Protein AF-A0A9P8JIS4-F1 (afdb_monomer_lite)

Organism: Aureobasidium melanogenum (NCBI:txid46634)

Sequence (87 aa):
MKQKDLKEERVALLNAWKSFETTHGSAADLEKVEKQMPRRVKKRRKLAENEFEEYMDYVFPADDESAAKMSKLLQMAQAWKKEQANA

Foldseek 3Di:
DVVVLPQVVVQVVLVVLLVVCVVPNDPVSNVVSVLFHWDKDWDWDDDDPP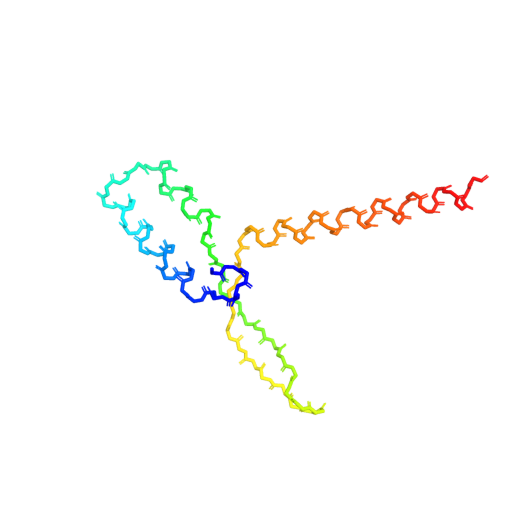DIDIDIDTDTPVNVVVVVVVVVVVVVVVVVVVVVVVD

Radius of gyration: 19.35 Å; chains: 1; bounding box: 60×28×44 Å

pLDDT: mean 91.05, std 7.85, range [55.16, 97.56]

Secondary structure (DSSP, 8-state):
-GGGT-HHHHHHHHHHHHHHHHHHS-HHHHHHHHTTPPEEEEEEEEEETTEEEEEEEEE-HHHHHHHHHHHHHHHHHHHHHHHHH--

Structure (mmCIF, N/CA/C/O backbone):
data_AF-A0A9P8JIS4-F1
#
_entry.id   AF-A0A9P8JIS4-F1
#
loop_
_atom_site.group_PDB
_atom_site.id
_atom_site.type_symbol
_atom_site.label_atom_id
_atom_site.label_alt_id
_atom_site.label_comp_id
_atom_site.label_asym_id
_atom_site.label_entity_id
_atom_site.label_seq_id
_atom_site.pdbx_PDB_ins_code
_atom_site.Cartn_x
_atom_site.Cartn_y
_atom_site.Cartn_z
_atom_site.occupancy
_atom_site.B_iso_or_equiv
_atom_site.auth_seq_id
_atom_site.auth_comp_id
_atom_site.auth_asym_id
_atom_site.auth_atom_id
_atom_site.pdbx_PDB_model_num
ATOM 1 N N . MET A 1 1 ? 0.253 -14.388 -2.910 1.00 63.19 1 MET A N 1
ATOM 2 C CA . MET A 1 1 ? -0.192 -13.216 -3.693 1.00 63.19 1 MET A CA 1
ATOM 3 C C . MET A 1 1 ? 0.977 -12.292 -4.020 1.00 63.19 1 MET A C 1
ATOM 5 O O . MET A 1 1 ? 1.447 -12.356 -5.143 1.00 63.19 1 MET A O 1
ATOM 9 N N . LYS A 1 2 ? 1.536 -11.538 -3.054 1.00 72.44 2 LYS A N 1
ATOM 10 C CA . LYS A 1 2 ? 2.628 -10.566 -3.301 1.00 72.44 2 LYS A CA 1
ATOM 11 C C . LYS A 1 2 ? 3.877 -11.165 -3.970 1.00 72.44 2 LYS A C 1
ATOM 13 O O . LYS A 1 2 ? 4.349 -10.628 -4.957 1.00 72.44 2 LYS A O 1
ATOM 18 N N . GLN A 1 3 ? 4.375 -12.303 -3.486 1.00 74.62 3 GLN A N 1
ATOM 19 C CA . GLN A 1 3 ? 5.571 -12.957 -4.048 1.00 74.62 3 GLN A CA 1
ATOM 20 C C . GLN A 1 3 ? 5.356 -13.544 -5.458 1.00 74.62 3 GLN A C 1
ATOM 22 O O . GLN A 1 3 ? 6.321 -13.854 -6.143 1.00 74.62 3 GLN A O 1
ATOM 27 N N 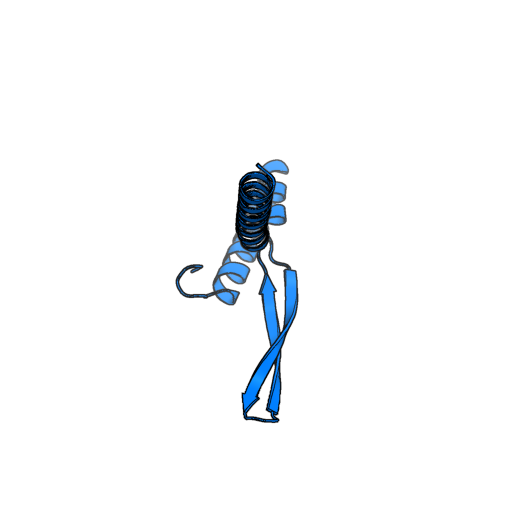. LYS A 1 4 ? 4.094 -13.697 -5.881 1.00 79.81 4 LYS A N 1
ATOM 28 C CA . LYS A 1 4 ? 3.698 -14.172 -7.216 1.00 79.81 4 LYS A CA 1
ATOM 29 C C . LYS A 1 4 ? 3.204 -13.028 -8.123 1.00 79.81 4 LYS A C 1
ATOM 31 O O . LYS A 1 4 ? 2.643 -13.306 -9.168 1.00 79.81 4 LYS A O 1
ATOM 36 N N . ASP A 1 5 ? 3.351 -11.776 -7.680 1.00 81.25 5 ASP A N 1
ATOM 37 C CA . ASP A 1 5 ? 2.878 -10.551 -8.350 1.00 81.25 5 ASP A CA 1
ATOM 38 C C . ASP A 1 5 ? 1.383 -10.544 -8.746 1.00 81.25 5 ASP A C 1
ATOM 40 O O . ASP A 1 5 ? 0.956 -9.880 -9.685 1.00 81.25 5 ASP A O 1
ATOM 44 N N . LEU A 1 6 ? 0.561 -11.266 -7.977 1.00 90.62 6 LEU A N 1
ATOM 45 C CA . LEU A 1 6 ? -0.892 -11.383 -8.163 1.00 90.62 6 LEU A CA 1
ATOM 46 C C . LEU A 1 6 ? -1.607 -10.167 -7.558 1.00 90.62 6 LEU A C 1
ATOM 48 O O . LEU A 1 6 ? -2.129 -10.211 -6.434 1.00 90.62 6 LEU A O 1
ATOM 52 N N . LYS A 1 7 ? -1.490 -9.024 -8.239 1.00 91.44 7 LYS A N 1
ATOM 53 C CA . LYS A 1 7 ? -1.956 -7.728 -7.727 1.00 91.44 7 LYS A CA 1
ATOM 54 C C . LYS A 1 7 ? -3.466 -7.563 -7.815 1.00 91.44 7 LYS A C 1
ATOM 56 O O . LYS A 1 7 ? -4.050 -7.019 -6.881 1.00 91.44 7 LYS A O 1
ATOM 61 N N . GLU A 1 8 ? -4.092 -8.035 -8.887 1.00 92.38 8 GLU A N 1
ATOM 62 C CA . GLU A 1 8 ? -5.542 -7.926 -9.080 1.00 92.38 8 GLU A CA 1
ATOM 63 C C . GLU A 1 8 ? -6.301 -8.740 -8.031 1.00 92.38 8 GLU A C 1
ATOM 65 O O . GLU A 1 8 ? -7.234 -8.246 -7.402 1.00 92.38 8 GLU A O 1
ATOM 70 N N . GLU A 1 9 ? -5.833 -9.948 -7.735 1.00 93.62 9 GLU A N 1
ATOM 71 C CA . GLU A 1 9 ? -6.419 -10.824 -6.727 1.00 93.62 9 GLU A CA 1
ATOM 72 C C . GLU A 1 9 ? -6.227 -10.258 -5.319 1.00 93.62 9 GLU A C 1
ATOM 74 O O . GLU A 1 9 ? -7.107 -10.370 -4.464 1.00 93.62 9 GLU A O 1
ATOM 79 N N . ARG A 1 10 ? -5.090 -9.596 -5.066 1.00 94.50 10 ARG A N 1
ATOM 80 C CA . ARG A 1 10 ? -4.869 -8.874 -3.808 1.00 94.50 10 ARG A CA 1
ATOM 81 C C . ARG A 1 10 ? -5.826 -7.687 -3.670 1.00 94.50 10 ARG A C 1
ATOM 83 O O . ARG A 1 10 ? -6.337 -7.467 -2.575 1.00 94.50 10 ARG A O 1
ATOM 90 N N . VAL A 1 11 ? -6.083 -6.942 -4.749 1.00 95.44 11 VAL A N 1
ATOM 91 C CA . VAL A 1 11 ? -7.080 -5.855 -4.765 1.00 95.44 11 VAL A CA 1
ATOM 92 C C . VAL A 1 11 ? -8.478 -6.416 -4.501 1.00 95.44 11 VAL A C 1
ATOM 94 O O . VAL A 1 11 ? -9.199 -5.878 -3.665 1.00 95.44 11 VAL A O 1
ATOM 97 N N . ALA A 1 12 ? -8.850 -7.515 -5.163 1.00 95.75 12 ALA A N 1
ATOM 98 C CA . ALA A 1 12 ? -10.140 -8.172 -4.969 1.00 95.75 12 ALA A CA 1
ATOM 99 C C . ALA A 1 12 ? -10.344 -8.609 -3.509 1.00 95.75 12 ALA A C 1
ATOM 101 O O . ALA A 1 12 ? -11.399 -8.351 -2.933 1.00 95.75 12 ALA A O 1
ATOM 102 N N . LEU A 1 13 ? -9.313 -9.186 -2.883 1.00 95.94 13 LEU A N 1
ATOM 103 C CA . LEU A 1 13 ? -9.360 -9.585 -1.478 1.00 95.94 13 LEU A CA 1
ATOM 104 C C . LEU A 1 13 ? -9.517 -8.386 -0.533 1.00 95.94 13 LEU A C 1
ATOM 106 O O . LEU A 1 13 ? -10.333 -8.440 0.382 1.00 95.94 13 LEU A O 1
ATOM 110 N N . LEU A 1 14 ? -8.769 -7.299 -0.755 1.00 96.56 14 LEU A N 1
ATOM 111 C CA . LEU A 1 14 ? -8.891 -6.084 0.061 1.00 96.56 14 LEU A CA 1
ATOM 112 C C . LEU A 1 14 ? -10.269 -5.432 -0.085 1.00 96.56 14 LEU A C 1
ATOM 114 O O . LEU A 1 14 ? -10.821 -4.963 0.905 1.00 96.56 14 LEU A O 1
ATOM 118 N N . ASN A 1 15 ? -10.854 -5.448 -1.285 1.00 97.19 15 ASN A N 1
ATOM 119 C CA . ASN A 1 15 ? -12.221 -4.975 -1.496 1.00 97.19 15 ASN A CA 1
ATOM 120 C C . ASN A 1 15 ? -13.240 -5.838 -0.746 1.00 97.19 15 ASN A C 1
ATOM 122 O O . ASN A 1 15 ? -14.095 -5.293 -0.054 1.00 97.19 15 ASN A O 1
ATOM 126 N N . ALA A 1 16 ? -13.126 -7.167 -0.831 1.00 97.38 16 ALA A N 1
ATOM 127 C CA . ALA A 1 16 ? -14.002 -8.075 -0.095 1.00 97.38 16 ALA A CA 1
ATOM 128 C C . ALA A 1 16 ? -13.880 -7.872 1.425 1.00 97.38 16 ALA A C 1
ATOM 130 O O . ALA A 1 16 ? -14.891 -7.801 2.123 1.00 97.38 16 ALA A O 1
ATOM 131 N N . TRP A 1 17 ? -12.654 -7.704 1.931 1.00 97.56 17 TRP A N 1
ATOM 132 C CA . TRP A 1 17 ? -12.415 -7.413 3.342 1.00 97.56 17 TRP A CA 1
ATOM 133 C C . TRP A 1 17 ? -13.002 -6.056 3.745 1.00 97.56 17 TRP A C 1
ATOM 135 O O . TRP A 1 17 ? -13.713 -5.971 4.742 1.00 97.56 17 TRP A O 1
ATOM 145 N N . LYS A 1 18 ? -12.811 -5.008 2.936 1.00 96.88 18 LYS A N 1
ATOM 146 C CA . LYS A 1 18 ? -13.419 -3.695 3.184 1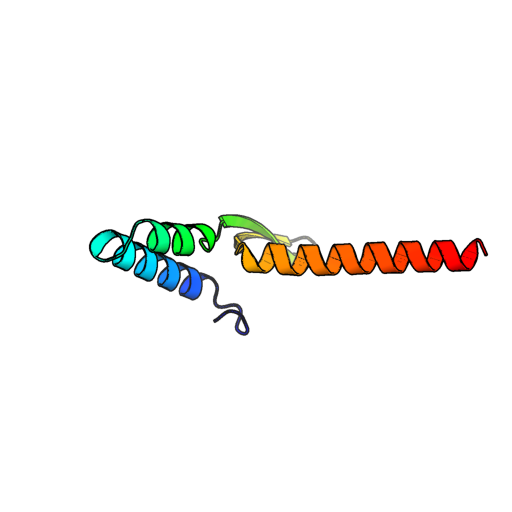.00 96.88 18 LYS A CA 1
ATOM 147 C C . LYS A 1 18 ? -14.942 -3.790 3.272 1.00 96.88 18 LYS A C 1
ATOM 149 O O . LYS A 1 18 ? -15.532 -3.211 4.182 1.00 96.88 18 LYS A O 1
ATOM 154 N N . SER A 1 19 ? -15.581 -4.511 2.351 1.00 97.44 19 SER A N 1
ATOM 155 C CA . SER A 1 19 ? -17.030 -4.732 2.382 1.00 97.44 19 SER A CA 1
ATOM 156 C C . SER A 1 19 ? -17.467 -5.452 3.656 1.00 97.44 19 SER A C 1
ATOM 158 O O . SER A 1 19 ? -18.432 -5.026 4.282 1.00 97.44 19 SER A O 1
ATOM 160 N N . PHE A 1 20 ? -16.729 -6.480 4.080 1.00 97.56 20 PHE A N 1
ATOM 161 C CA . PHE A 1 20 ? -17.000 -7.189 5.329 1.00 97.56 20 PHE A CA 1
ATOM 162 C C . PHE A 1 20 ? -16.919 -6.260 6.552 1.00 97.56 20 PHE A C 1
ATOM 164 O O . PHE A 1 20 ? -17.868 -6.198 7.333 1.00 97.56 20 PHE A O 1
ATOM 171 N N . GLU A 1 21 ? -15.841 -5.478 6.680 1.00 97.44 21 GLU A N 1
ATOM 172 C CA . GLU A 1 21 ? -15.671 -4.529 7.792 1.00 97.44 21 GLU A CA 1
ATOM 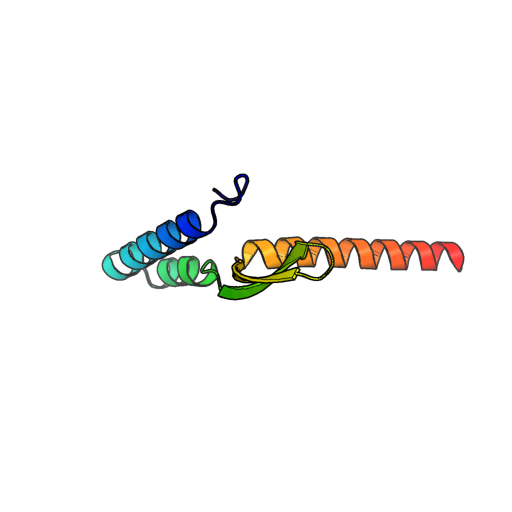173 C C . GLU A 1 21 ? -16.703 -3.396 7.754 1.00 97.44 21 GLU A C 1
ATOM 175 O O . GLU A 1 21 ? -17.131 -2.907 8.792 1.00 97.44 21 GLU A O 1
ATOM 180 N N . THR A 1 22 ? -17.165 -2.998 6.567 1.00 96.06 22 THR A N 1
ATOM 181 C CA . THR A 1 22 ? -18.224 -1.985 6.436 1.00 96.06 22 THR A CA 1
ATOM 182 C C . THR A 1 22 ? -19.557 -2.489 6.999 1.00 96.06 22 THR A C 1
ATOM 184 O O . THR A 1 22 ? -20.333 -1.702 7.536 1.00 96.06 22 THR A O 1
ATOM 187 N N . THR A 1 23 ? -19.848 -3.788 6.875 1.00 96.56 23 THR A N 1
ATOM 188 C CA . THR A 1 23 ? -21.109 -4.379 7.352 1.00 96.56 23 THR A CA 1
ATOM 189 C C . THR A 1 23 ? -21.034 -4.850 8.805 1.00 96.56 23 THR A C 1
ATOM 191 O O . THR A 1 23 ? -22.029 -4.760 9.521 1.00 96.56 23 THR A O 1
ATOM 194 N N . HIS A 1 24 ? -19.882 -5.360 9.245 1.00 95.94 24 HIS A N 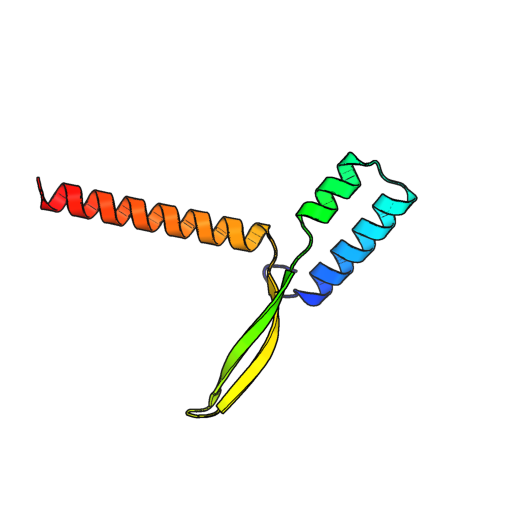1
ATOM 195 C CA . HIS A 1 24 ? -19.752 -6.061 10.528 1.00 95.94 24 HIS A CA 1
ATOM 196 C C . HIS A 1 24 ? -18.647 -5.521 11.444 1.00 95.94 24 HIS A C 1
ATOM 198 O O . HIS A 1 24 ? -18.582 -5.914 12.608 1.00 95.94 24 HIS A O 1
ATOM 204 N N . GLY A 1 25 ? -17.769 -4.670 10.924 1.00 94.19 25 GLY A N 1
ATOM 205 C CA . GLY A 1 25 ? -16.546 -4.236 11.586 1.00 94.19 25 GLY A CA 1
ATOM 206 C C . GLY A 1 25 ? -16.692 -2.980 12.434 1.00 94.19 25 GLY A C 1
ATOM 207 O O . GLY A 1 25 ? -17.745 -2.344 12.514 1.00 94.19 25 GLY A O 1
ATOM 208 N N . SER A 1 26 ? -15.581 -2.604 13.066 1.00 96.12 26 SER A N 1
ATOM 209 C CA . SER A 1 26 ? -15.448 -1.330 13.769 1.00 96.12 26 SER A CA 1
ATOM 210 C C . SER A 1 26 ? -14.870 -0.248 12.851 1.00 96.12 26 SER A C 1
ATOM 212 O O . SER A 1 26 ? -14.183 -0.539 11.870 1.00 96.12 26 SER A O 1
ATOM 214 N N . ALA A 1 27 ? -15.069 1.025 13.204 1.00 95.69 27 ALA A N 1
ATOM 215 C CA . ALA A 1 27 ? -14.460 2.138 12.470 1.00 95.69 27 ALA A CA 1
ATOM 216 C C . ALA A 1 27 ? -12.922 2.034 12.412 1.00 95.69 27 ALA A C 1
ATOM 218 O O . ALA A 1 27 ? -12.316 2.362 11.394 1.00 95.69 27 ALA A O 1
ATOM 219 N N . ALA A 1 28 ? -12.296 1.528 13.480 1.00 97.00 28 ALA A N 1
ATOM 220 C CA . ALA A 1 28 ? -10.851 1.336 13.535 1.00 97.00 28 ALA A CA 1
ATOM 221 C C . ALA A 1 28 ? -10.376 0.224 12.587 1.00 97.00 28 ALA A C 1
ATOM 223 O O . ALA A 1 28 ? -9.302 0.336 11.995 1.00 97.00 28 ALA A O 1
ATOM 224 N N . ASP A 1 29 ? -11.152 -0.848 12.431 1.00 95.12 29 ASP A N 1
ATOM 225 C CA . ASP A 1 29 ? -10.804 -1.946 11.525 1.00 95.12 29 ASP A CA 1
ATOM 226 C C . ASP A 1 29 ? -11.013 -1.549 10.065 1.00 95.12 29 ASP A C 1
ATOM 228 O O . ASP A 1 29 ? -10.134 -1.791 9.234 1.00 95.12 29 ASP A O 1
ATOM 232 N N . LEU A 1 30 ? -12.087 -0.812 9.771 1.00 96.25 30 LEU A N 1
ATOM 233 C CA . LEU A 1 30 ? -12.299 -0.221 8.454 1.00 96.25 30 LEU A CA 1
ATOM 234 C C . LEU A 1 30 ? -11.138 0.707 8.062 1.00 96.25 30 LEU A C 1
ATOM 236 O O . LEU A 1 30 ? -10.588 0.573 6.968 1.00 96.25 30 LEU A O 1
ATOM 240 N N . GLU A 1 31 ? -10.692 1.581 8.970 1.00 96.81 31 GLU A N 1
ATOM 241 C CA . GLU A 1 31 ? -9.559 2.483 8.727 1.00 96.81 31 GLU A CA 1
ATOM 242 C C . GLU A 1 31 ? -8.255 1.713 8.436 1.00 96.81 31 GLU A C 1
ATOM 244 O O . GLU A 1 31 ? -7.483 2.092 7.548 1.00 96.81 31 GLU A O 1
ATOM 249 N N . LYS A 1 32 ? -8.000 0.598 9.137 1.00 95.75 32 LYS A N 1
ATOM 250 C CA . LYS A 1 32 ? -6.831 -0.261 8.868 1.00 95.75 32 LYS A CA 1
ATOM 251 C C . LYS A 1 32 ? -6.871 -0.863 7.466 1.00 95.75 32 LYS A C 1
ATOM 253 O O . LYS A 1 32 ? -5.818 -0.976 6.836 1.00 95.75 32 LYS A O 1
ATOM 258 N N . VAL A 1 33 ? -8.042 -1.287 6.989 1.00 95.62 33 VAL A N 1
ATOM 259 C CA . VAL A 1 33 ? -8.185 -1.852 5.638 1.00 95.62 33 VAL A CA 1
ATOM 260 C C . VAL A 1 33 ? -8.038 -0.755 4.587 1.00 95.62 33 VAL A C 1
ATOM 262 O O . VAL A 1 33 ? -7.317 -0.938 3.607 1.00 95.62 33 VAL A O 1
ATOM 265 N N . GLU A 1 34 ? -8.629 0.419 4.812 1.00 95.12 34 GLU A N 1
ATOM 266 C CA . GLU A 1 34 ? -8.503 1.558 3.900 1.00 95.12 34 GLU A CA 1
ATOM 267 C C . GLU A 1 34 ? -7.053 2.017 3.724 1.00 95.12 34 GLU A C 1
ATOM 269 O O . GLU A 1 34 ? -6.617 2.235 2.594 1.00 95.12 34 GLU A O 1
ATOM 274 N N . LYS A 1 35 ? -6.264 2.059 4.805 1.00 95.94 35 LYS A N 1
ATOM 275 C CA . LYS A 1 35 ? -4.823 2.370 4.746 1.00 95.94 35 LYS A CA 1
ATOM 276 C C . LYS A 1 35 ? -4.001 1.366 3.934 1.00 95.94 35 LYS A C 1
ATOM 278 O O . LYS A 1 35 ? -2.882 1.680 3.539 1.00 95.94 35 LYS A O 1
ATOM 283 N N . GLN A 1 36 ? -4.522 0.167 3.684 1.00 95.12 36 GLN A N 1
ATOM 284 C CA . GLN A 1 36 ? -3.856 -0.859 2.876 1.00 95.12 36 GLN A CA 1
ATOM 285 C C . GLN A 1 36 ? -4.272 -0.830 1.402 1.00 95.12 36 GLN A C 1
ATOM 287 O O . GLN A 1 36 ? -3.633 -1.501 0.581 1.00 95.12 36 GLN A O 1
ATOM 292 N N . MET A 1 37 ? -5.320 -0.078 1.055 1.00 95.50 37 MET A N 1
ATOM 293 C CA . MET A 1 37 ? -5.859 -0.049 -0.300 1.00 95.50 37 MET A CA 1
ATOM 294 C C . MET A 1 37 ? -4.820 0.470 -1.302 1.00 95.50 37 MET A C 1
ATOM 296 O O . MET A 1 37 ? -4.152 1.476 -1.052 1.00 95.50 37 MET A O 1
ATOM 300 N N . PRO A 1 38 ? -4.662 -0.200 -2.455 1.00 96.31 38 PRO A N 1
ATOM 301 C CA . PRO A 1 38 ? -3.727 0.239 -3.472 1.00 96.31 38 PRO A CA 1
ATOM 302 C C . PRO A 1 38 ? -4.263 1.434 -4.255 1.00 96.31 38 PRO A C 1
ATOM 304 O O . PRO A 1 38 ? -5.468 1.611 -4.435 1.00 96.31 38 PRO A O 1
ATOM 307 N N . ARG A 1 39 ? -3.337 2.193 -4.838 1.00 94.62 39 ARG A N 1
ATOM 308 C CA . ARG A 1 39 ? -3.636 3.187 -5.872 1.00 94.62 39 ARG A CA 1
ATOM 309 C C . ARG A 1 39 ? -3.465 2.576 -7.258 1.00 94.62 39 ARG A C 1
ATOM 311 O O . ARG A 1 39 ? -2.492 1.861 -7.508 1.00 94.62 39 ARG A O 1
ATOM 318 N N . ARG A 1 40 ? -4.394 2.882 -8.166 1.00 94.81 40 ARG A N 1
ATOM 319 C CA . ARG A 1 40 ? -4.283 2.515 -9.583 1.00 94.81 40 ARG A CA 1
ATOM 320 C C . ARG A 1 40 ? -3.416 3.543 -10.302 1.00 94.81 40 ARG A C 1
ATOM 322 O O . ARG A 1 40 ? -3.666 4.741 -10.195 1.00 94.81 40 ARG A O 1
ATOM 329 N N . VAL A 1 41 ? -2.410 3.080 -11.030 1.00 93.88 41 VAL A N 1
ATOM 330 C CA . VAL A 1 41 ? -1.456 3.924 -11.759 1.00 93.88 41 VAL A CA 1
ATOM 331 C C . VAL A 1 41 ? -1.342 3.461 -13.205 1.00 93.88 41 VAL A C 1
ATOM 333 O O . VAL A 1 41 ? -1.451 2.271 -13.489 1.00 93.88 41 VAL A O 1
ATOM 336 N N . LYS A 1 42 ? -1.096 4.396 -14.124 1.00 95.75 42 LYS A N 1
ATOM 337 C CA . LYS A 1 42 ? -0.689 4.066 -15.493 1.00 95.75 42 LYS A CA 1
ATOM 338 C C . LYS A 1 42 ? 0.824 3.897 -15.521 1.00 95.75 42 LYS A C 1
ATOM 340 O O . LYS A 1 42 ? 1.547 4.787 -15.071 1.00 95.75 42 LYS A O 1
ATOM 345 N N . LYS A 1 43 ? 1.301 2.771 -16.036 1.00 93.69 43 LYS A N 1
ATOM 346 C CA . LYS A 1 43 ? 2.721 2.499 -16.263 1.00 93.69 43 LYS A CA 1
ATOM 347 C C . LYS A 1 43 ? 2.977 2.281 -17.740 1.00 93.69 43 LYS A C 1
ATOM 349 O O . LYS A 1 43 ? 2.079 1.909 -18.484 1.00 93.69 43 LYS A O 1
ATOM 354 N N . ARG A 1 44 ? 4.225 2.499 -18.146 1.00 94.38 44 ARG A N 1
ATOM 355 C CA . ARG A 1 44 ? 4.692 2.256 -19.507 1.00 94.38 44 ARG A CA 1
ATOM 356 C C . ARG A 1 44 ? 5.796 1.210 -19.475 1.00 94.38 44 ARG A C 1
ATOM 358 O O . ARG A 1 44 ? 6.777 1.401 -18.755 1.00 94.38 44 ARG A O 1
ATOM 365 N N . ARG A 1 45 ? 5.652 0.127 -20.240 1.00 92.75 45 ARG A N 1
ATOM 366 C CA . ARG A 1 45 ? 6.701 -0.892 -20.432 1.00 92.75 45 ARG A CA 1
ATOM 367 C C . ARG A 1 45 ? 7.133 -0.951 -21.890 1.00 92.75 45 ARG A C 1
ATOM 369 O O . ARG A 1 45 ? 6.348 -0.645 -22.783 1.00 92.75 45 ARG A O 1
ATOM 376 N N . LYS A 1 46 ? 8.392 -1.318 -22.115 1.00 94.56 46 LYS A N 1
ATOM 377 C CA . LYS A 1 46 ? 8.950 -1.528 -23.454 1.00 94.56 46 LYS A CA 1
ATOM 378 C C . LYS A 1 46 ? 8.593 -2.940 -23.930 1.00 94.56 46 LYS A C 1
ATOM 380 O O . LYS A 1 46 ? 8.829 -3.885 -23.182 1.00 94.56 46 LYS A O 1
ATOM 385 N N . LEU A 1 47 ? 8.047 -3.064 -25.139 1.00 90.44 47 LEU A N 1
ATOM 386 C CA . LEU A 1 47 ? 7.782 -4.348 -25.807 1.00 90.44 47 LEU A CA 1
ATOM 387 C C . LEU A 1 47 ? 8.866 -4.686 -26.831 1.00 90.44 47 LEU A C 1
ATOM 389 O O . LEU A 1 47 ? 9.384 -5.797 -26.829 1.00 90.44 47 LEU A O 1
ATOM 393 N N . ALA A 1 48 ? 9.246 -3.710 -27.656 1.00 93.31 48 ALA A N 1
ATOM 394 C CA . ALA A 1 48 ? 10.281 -3.835 -28.681 1.00 93.31 48 ALA A CA 1
ATOM 395 C C . ALA A 1 48 ? 11.104 -2.539 -28.775 1.00 93.31 48 ALA A C 1
ATOM 397 O O . ALA A 1 48 ? 10.853 -1.590 -28.031 1.00 93.31 48 ALA A O 1
ATOM 398 N N . GLU A 1 49 ? 12.111 -2.477 -29.656 1.00 88.44 49 GLU A N 1
ATOM 399 C CA . GLU A 1 49 ? 13.073 -1.361 -29.708 1.00 88.44 49 GLU A CA 1
ATOM 400 C C . GLU A 1 49 ? 12.429 0.033 -29.735 1.00 88.44 49 GLU A C 1
ATOM 402 O O . GLU A 1 49 ? 12.915 0.907 -29.014 1.00 88.44 49 GLU A O 1
ATOM 407 N N . ASN A 1 50 ? 11.304 0.190 -30.442 1.00 91.00 50 ASN A N 1
ATOM 408 C CA . ASN A 1 50 ? 10.536 1.435 -30.558 1.00 91.00 50 ASN A CA 1
ATOM 409 C C . ASN A 1 50 ? 9.049 1.278 -30.189 1.00 91.00 50 ASN A C 1
ATOM 411 O O . ASN A 1 50 ? 8.234 2.128 -30.539 1.00 91.00 50 ASN A O 1
ATOM 415 N N . GLU A 1 51 ? 8.686 0.205 -29.484 1.00 94.25 51 GLU A N 1
ATOM 416 C CA . GLU A 1 51 ? 7.297 -0.082 -29.121 1.00 94.25 51 GLU A CA 1
ATOM 417 C C . GLU A 1 51 ? 7.126 -0.084 -27.602 1.00 94.25 51 GLU A C 1
ATOM 419 O O . GLU A 1 51 ? 7.841 -0.778 -26.869 1.00 94.25 51 GLU A O 1
ATOM 424 N N . PHE A 1 52 ? 6.165 0.708 -27.132 1.00 92.94 52 PHE A N 1
ATOM 425 C CA . PHE A 1 52 ? 5.821 0.836 -25.725 1.00 92.94 52 PHE A CA 1
ATOM 426 C C . PHE A 1 52 ? 4.326 0.629 -25.537 1.00 92.94 52 PHE A C 1
ATOM 428 O O . PHE A 1 52 ? 3.523 1.139 -26.313 1.00 92.94 52 PHE A O 1
ATOM 435 N N . GLU A 1 53 ? 3.966 -0.040 -24.450 1.00 94.75 53 GLU A N 1
ATOM 436 C CA . GLU A 1 53 ? 2.577 -0.213 -24.038 1.00 94.75 53 GLU A CA 1
ATOM 437 C C . GLU A 1 53 ? 2.335 0.512 -22.723 1.00 94.75 53 GLU A C 1
ATOM 439 O O . GLU A 1 53 ? 3.105 0.384 -21.760 1.00 94.75 53 GLU A O 1
ATOM 444 N N . GLU A 1 54 ? 1.242 1.271 -22.697 1.00 94.38 54 GLU A N 1
ATOM 445 C CA . GLU A 1 54 ? 0.657 1.782 -21.469 1.00 94.38 54 GLU A CA 1
ATOM 446 C C . GLU A 1 54 ? -0.278 0.732 -20.875 1.00 94.38 54 GLU A C 1
ATOM 448 O O . GLU A 1 54 ? -1.213 0.275 -21.528 1.00 94.38 54 GLU A O 1
ATOM 453 N N . TYR A 1 55 ? -0.050 0.377 -19.616 1.00 92.50 55 TYR A N 1
ATOM 454 C CA . TYR A 1 55 ? -0.874 -0.577 -18.889 1.00 92.50 55 TYR A CA 1
ATOM 455 C C . TYR A 1 55 ? -1.239 -0.034 -17.509 1.00 92.50 55 TYR A C 1
ATOM 457 O O . TYR A 1 55 ? -0.547 0.811 -16.930 1.00 92.50 55 TYR A O 1
ATOM 465 N N . MET A 1 56 ? -2.368 -0.504 -16.988 1.00 93.38 56 MET A N 1
ATOM 466 C CA . MET A 1 56 ? -2.788 -0.193 -15.627 1.00 93.38 56 MET A CA 1
ATOM 467 C C . MET A 1 56 ? -2.085 -1.133 -14.656 1.00 93.38 56 MET A C 1
ATOM 469 O O . MET A 1 56 ? -2.015 -2.335 -14.883 1.00 93.38 56 MET A O 1
ATOM 473 N N . ASP A 1 57 ? -1.587 -0.577 -13.561 1.00 93.50 57 ASP A N 1
ATOM 474 C CA . ASP A 1 57 ? -0.967 -1.327 -12.478 1.00 93.50 57 ASP A CA 1
ATOM 475 C C . ASP A 1 57 ? -1.490 -0.826 -11.126 1.00 93.50 57 ASP A C 1
ATOM 477 O O . ASP A 1 57 ? -2.062 0.264 -11.012 1.00 93.50 57 ASP A O 1
ATOM 481 N N . TYR A 1 58 ? -1.263 -1.617 -10.085 1.00 94.06 58 TYR A N 1
ATOM 482 C CA . TYR A 1 58 ? -1.575 -1.277 -8.707 1.00 94.06 58 TYR A CA 1
ATOM 483 C C . TYR A 1 58 ? -0.294 -1.109 -7.893 1.00 94.06 58 TYR A C 1
ATOM 485 O O . TYR A 1 58 ? 0.648 -1.905 -7.980 1.00 94.06 58 TYR A O 1
ATOM 493 N N . VAL A 1 59 ? -0.269 -0.057 -7.077 1.00 92.44 59 VAL A N 1
ATOM 494 C CA . VAL A 1 59 ? 0.802 0.197 -6.110 1.00 92.44 59 VAL A CA 1
ATOM 495 C C . VAL A 1 59 ? 0.201 0.171 -4.716 1.00 92.44 59 VAL A C 1
ATOM 497 O O . VAL A 1 59 ? -0.708 0.945 -4.414 1.00 92.44 59 VAL A O 1
ATOM 500 N N . PHE A 1 60 ? 0.695 -0.739 -3.880 1.00 93.62 60 PHE A N 1
ATOM 501 C CA . PHE A 1 60 ? 0.239 -0.884 -2.503 1.00 93.62 60 PHE A CA 1
ATOM 502 C C . PHE A 1 60 ? 1.085 -0.005 -1.574 1.00 93.62 60 PHE A C 1
ATOM 504 O O . PHE A 1 60 ? 2.306 0.027 -1.739 1.00 93.62 60 PHE A O 1
ATOM 511 N N . PRO A 1 61 ? 0.488 0.627 -0.550 1.00 93.56 61 PRO A N 1
ATOM 512 C CA . PRO A 1 61 ? 1.222 1.459 0.410 1.00 93.56 61 PRO A CA 1
ATOM 513 C C . PRO A 1 61 ? 2.424 0.747 1.052 1.00 93.56 61 PRO A C 1
ATOM 515 O O . PRO A 1 61 ? 3.519 1.297 1.124 1.00 93.56 61 PRO A O 1
ATOM 518 N N . ALA A 1 62 ? 2.261 -0.531 1.408 1.00 88.06 62 ALA A N 1
ATOM 519 C CA . ALA A 1 62 ? 3.337 -1.349 1.973 1.00 88.06 62 ALA A CA 1
ATOM 520 C C . ALA A 1 62 ? 4.535 -1.558 1.020 1.00 88.06 62 ALA A C 1
ATOM 522 O O . ALA A 1 62 ? 5.646 -1.841 1.472 1.00 88.06 62 ALA A O 1
ATOM 523 N N . ASP A 1 63 ? 4.323 -1.458 -0.295 1.00 86.38 63 ASP A N 1
ATOM 524 C CA . ASP A 1 63 ? 5.391 -1.604 -1.285 1.00 86.38 63 ASP A CA 1
ATOM 525 C C . ASP A 1 63 ? 6.174 -0.284 -1.416 1.00 86.38 63 ASP A C 1
ATOM 527 O O . ASP A 1 63 ? 7.407 -0.312 -1.402 1.00 86.38 63 ASP A O 1
ATOM 531 N N . ASP A 1 64 ? 5.480 0.862 -1.411 1.00 82.44 64 ASP A N 1
ATOM 532 C CA . ASP A 1 64 ? 6.097 2.199 -1.388 1.00 82.44 64 ASP A CA 1
ATOM 533 C C . ASP A 1 64 ? 6.960 2.402 -0.121 1.00 82.44 64 ASP A C 1
ATOM 535 O O . ASP A 1 64 ? 8.102 2.861 -0.215 1.00 82.44 64 ASP A O 1
ATOM 539 N N . GLU A 1 65 ? 6.488 1.977 1.058 1.00 80.31 65 GLU A N 1
ATOM 540 C CA . GLU A 1 65 ? 7.278 2.046 2.301 1.00 80.31 65 GLU A CA 1
ATOM 541 C C . GLU A 1 65 ? 8.570 1.222 2.236 1.00 80.31 65 GLU A C 1
ATOM 543 O O . GLU A 1 65 ? 9.621 1.649 2.727 1.00 80.31 65 GLU A O 1
ATOM 548 N N . SER A 1 66 ? 8.508 0.030 1.637 1.00 78.12 66 SER A N 1
ATOM 549 C CA . SER A 1 66 ? 9.678 -0.843 1.508 1.00 78.12 66 SER A CA 1
ATOM 550 C C . SER A 1 66 ? 10.740 -0.235 0.585 1.00 78.12 66 SER A C 1
ATOM 552 O O . SER A 1 66 ? 11.926 -0.229 0.926 1.00 78.12 66 SER A O 1
ATOM 554 N N . ALA A 1 67 ? 10.315 0.366 -0.530 1.00 78.38 67 ALA A N 1
ATOM 555 C CA . ALA A 1 67 ? 11.199 1.065 -1.455 1.00 78.38 67 ALA A CA 1
ATOM 556 C C . ALA A 1 67 ? 11.822 2.319 -0.814 1.00 78.38 67 ALA A C 1
ATOM 558 O O . ALA A 1 67 ? 13.024 2.560 -0.958 1.00 78.38 67 ALA A O 1
ATOM 559 N N . ALA A 1 68 ? 11.040 3.086 -0.045 1.00 80.12 68 ALA A N 1
ATOM 560 C CA . ALA A 1 68 ? 11.521 4.275 0.656 1.00 80.12 68 ALA A CA 1
ATOM 561 C C . ALA A 1 68 ? 12.622 3.947 1.683 1.00 80.12 68 ALA A C 1
ATOM 563 O O . ALA A 1 68 ? 13.651 4.627 1.728 1.00 80.12 68 ALA A O 1
ATOM 564 N N . LYS A 1 69 ? 12.452 2.870 2.464 1.00 86.81 69 LYS A N 1
ATOM 565 C CA . LYS A 1 69 ? 13.457 2.405 3.438 1.00 86.81 69 LYS A CA 1
ATOM 566 C C . LYS A 1 69 ? 14.777 2.019 2.763 1.00 86.81 69 LYS A C 1
ATOM 568 O O . LYS A 1 69 ? 15.840 2.426 3.232 1.00 86.81 69 LYS A O 1
ATOM 573 N N . MET A 1 70 ? 14.715 1.306 1.636 1.00 87.25 70 MET A N 1
ATOM 574 C CA . MET A 1 70 ? 15.909 0.946 0.859 1.00 87.25 70 MET A CA 1
ATOM 575 C C . MET A 1 70 ? 16.636 2.178 0.308 1.00 87.25 70 MET A C 1
ATOM 577 O O . MET A 1 70 ? 17.858 2.267 0.414 1.00 87.25 70 MET A O 1
ATOM 581 N N . SER A 1 71 ? 15.899 3.162 -0.217 1.00 87.12 71 SER A N 1
ATOM 582 C CA . SER A 1 71 ? 16.481 4.427 -0.687 1.00 87.12 71 SER A CA 1
ATOM 583 C C . SER A 1 71 ? 17.207 5.176 0.436 1.00 87.12 71 SER A C 1
ATOM 585 O O . SER A 1 71 ? 18.345 5.616 0.261 1.00 87.12 71 SER A O 1
ATOM 587 N N . LYS A 1 72 ? 16.605 5.250 1.633 1.00 91.06 72 LYS A N 1
ATOM 588 C CA . LYS A 1 72 ? 17.231 5.897 2.794 1.00 91.06 72 LYS A CA 1
ATOM 589 C C . LYS A 1 72 ? 18.528 5.204 3.219 1.00 91.06 72 LYS A C 1
ATOM 591 O O . LYS A 1 72 ? 19.501 5.889 3.529 1.00 91.06 72 LYS A O 1
ATOM 596 N N . LEU A 1 73 ? 18.561 3.870 3.204 1.00 93.31 73 LEU A N 1
ATOM 597 C CA . LEU A 1 73 ? 19.769 3.097 3.502 1.00 93.31 73 LEU A CA 1
ATOM 598 C C . LEU A 1 73 ? 20.903 3.422 2.518 1.00 93.31 73 LEU A C 1
ATOM 600 O O . LEU A 1 73 ? 22.025 3.690 2.945 1.00 93.31 73 LEU A O 1
ATOM 604 N N . LEU A 1 74 ? 20.605 3.461 1.214 1.00 92.94 74 LEU A N 1
ATOM 605 C CA . LEU A 1 74 ? 21.590 3.796 0.179 1.00 92.94 74 LEU A CA 1
ATOM 606 C C . LEU A 1 74 ? 22.126 5.226 0.329 1.00 92.94 74 LEU A C 1
ATOM 608 O O . LEU A 1 74 ? 23.328 5.446 0.187 1.00 92.94 74 LEU A O 1
ATOM 612 N N . GLN A 1 75 ? 21.263 6.187 0.672 1.00 93.94 75 GLN A N 1
ATOM 613 C CA . GLN A 1 75 ? 21.681 7.563 0.958 1.00 93.94 75 GLN A CA 1
ATOM 614 C C . GLN A 1 75 ? 22.648 7.633 2.146 1.00 93.94 75 GLN A C 1
ATOM 616 O O . GLN A 1 75 ? 23.661 8.327 2.068 1.00 93.94 75 GLN A O 1
ATOM 621 N N . MET A 1 76 ? 22.368 6.900 3.229 1.00 95.12 76 MET A N 1
ATOM 622 C CA . MET A 1 76 ? 23.257 6.847 4.396 1.00 95.12 76 MET A CA 1
ATOM 623 C C . MET A 1 76 ? 24.599 6.186 4.060 1.00 95.12 76 MET A C 1
ATOM 625 O O . MET A 1 76 ? 25.642 6.710 4.439 1.00 95.12 76 MET A O 1
ATOM 629 N N . ALA A 1 77 ? 24.598 5.097 3.286 1.00 94.25 77 ALA A N 1
ATOM 630 C CA . ALA A 1 77 ? 25.831 4.456 2.827 1.00 94.25 77 ALA A CA 1
ATOM 631 C C . ALA A 1 77 ? 26.677 5.390 1.940 1.00 94.25 77 ALA A C 1
ATOM 633 O O . ALA A 1 77 ? 27.902 5.433 2.062 1.00 94.25 77 ALA A O 1
ATOM 634 N N . GLN A 1 78 ? 26.033 6.174 1.069 1.00 94.19 78 GLN A N 1
ATOM 635 C CA . GLN A 1 78 ? 26.720 7.166 0.243 1.00 94.19 78 GLN A CA 1
ATOM 636 C C . GLN A 1 78 ? 27.324 8.295 1.090 1.00 94.19 78 GLN A C 1
ATOM 638 O O . GLN A 1 78 ? 28.444 8.720 0.809 1.00 94.19 78 GLN A O 1
ATOM 643 N N . ALA A 1 79 ? 26.602 8.777 2.107 1.00 94.31 79 ALA A N 1
ATOM 644 C CA . ALA A 1 79 ? 27.106 9.783 3.040 1.00 94.31 79 ALA A CA 1
ATOM 645 C C . ALA A 1 79 ? 28.325 9.264 3.816 1.00 94.31 79 ALA A C 1
ATOM 647 O O . ALA A 1 79 ? 29.366 9.913 3.803 1.00 94.31 79 ALA A O 1
ATOM 648 N N . TRP A 1 80 ? 28.248 8.046 4.356 1.00 94.19 80 TRP A N 1
ATOM 649 C CA . TRP A 1 80 ? 29.359 7.400 5.059 1.00 94.19 80 TRP A CA 1
ATOM 650 C C . TRP A 1 80 ? 30.609 7.250 4.183 1.00 94.19 80 TRP A C 1
ATOM 652 O O . TRP A 1 80 ? 31.716 7.573 4.605 1.00 94.19 80 TRP A O 1
ATOM 662 N N . LYS A 1 81 ? 30.448 6.835 2.919 1.00 94.62 81 LYS A N 1
ATOM 663 C CA . LYS A 1 81 ? 31.575 6.748 1.978 1.00 94.62 81 LYS A CA 1
ATOM 664 C C . LYS A 1 81 ? 32.213 8.117 1.707 1.00 94.62 81 LYS A C 1
ATOM 666 O O . LYS A 1 81 ? 33.426 8.198 1.539 1.00 94.62 81 LYS A O 1
ATOM 671 N N . LYS A 1 82 ? 31.413 9.188 1.637 1.00 92.75 82 LYS A N 1
ATOM 672 C CA . LYS A 1 82 ? 31.927 10.560 1.481 1.00 92.75 82 LYS A CA 1
ATOM 673 C C . LYS A 1 82 ? 32.683 11.020 2.725 1.00 92.75 82 LYS A C 1
ATOM 675 O O . LYS A 1 82 ? 33.729 11.635 2.581 1.00 92.75 82 LYS A O 1
ATOM 680 N N . GLU A 1 83 ? 32.180 10.705 3.916 1.00 90.31 83 GLU A N 1
ATOM 681 C CA . GLU A 1 83 ? 32.869 10.994 5.179 1.00 90.31 83 GLU A CA 1
ATOM 682 C C . GLU A 1 83 ? 34.213 10.265 5.264 1.00 90.31 83 GLU A C 1
ATOM 684 O O . GLU A 1 83 ? 35.208 10.893 5.600 1.00 90.31 83 GLU A O 1
ATOM 689 N N . GLN A 1 84 ? 34.281 8.990 4.862 1.00 87.69 84 GLN A N 1
ATOM 690 C CA . GLN A 1 84 ? 35.547 8.246 4.805 1.00 87.69 84 GLN A CA 1
ATOM 691 C C . GLN A 1 84 ? 36.551 8.782 3.782 1.00 87.69 84 GLN A C 1
ATOM 693 O O . GLN A 1 84 ? 37.744 8.601 3.968 1.00 87.69 84 GLN A O 1
ATOM 698 N N . ALA A 1 85 ? 36.089 9.385 2.685 1.00 79.38 85 ALA A N 1
ATOM 699 C CA . ALA A 1 85 ? 36.971 9.955 1.666 1.00 79.38 85 ALA A CA 1
ATOM 700 C C . ALA A 1 85 ? 37.478 11.364 2.025 1.00 79.38 85 ALA A C 1
ATOM 702 O O . ALA A 1 85 ? 38.444 11.831 1.428 1.00 79.38 85 ALA A O 1
ATOM 703 N N . ASN A 1 86 ? 36.798 12.044 2.954 1.00 67.88 86 ASN A N 1
ATOM 704 C CA . ASN A 1 86 ? 37.158 13.372 3.455 1.00 67.88 86 ASN A CA 1
ATOM 705 C C . ASN A 1 86 ? 37.932 13.319 4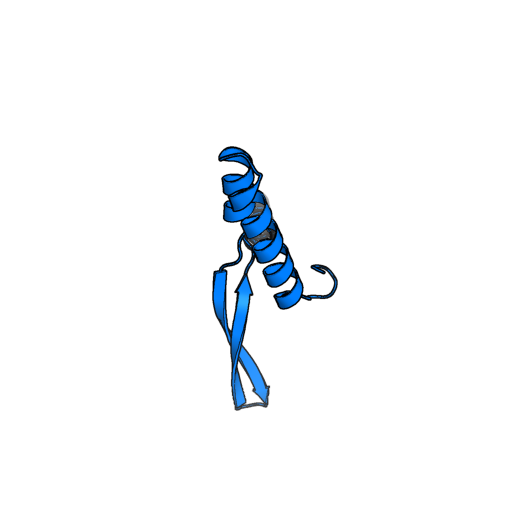.788 1.00 67.88 86 ASN A C 1
ATOM 707 O O . ASN A 1 86 ? 38.296 14.377 5.303 1.00 67.88 86 ASN A O 1
ATOM 711 N N . ALA A 1 87 ? 38.133 12.122 5.348 1.00 55.16 87 ALA A N 1
ATOM 712 C CA . ALA A 1 87 ? 38.964 11.840 6.518 1.00 55.16 87 ALA A CA 1
ATOM 713 C C . ALA A 1 87 ? 40.329 11.297 6.074 1.00 55.16 87 ALA A C 1
ATOM 715 O O . ALA A 1 87 ? 41.324 11.613 6.761 1.00 55.16 87 ALA A O 1
#